Protein AF-0000000065869805 (afdb_homodimer)

pLDDT: mean 78.92, std 19.02, range [40.28, 97.94]

Solvent-accessible surface area (backbone atoms only — not comparable to full-atom values): 9363 Å² total; per-residue (Å²): 123,81,76,74,74,80,40,72,62,40,62,93,77,34,40,68,60,48,50,52,50,41,51,54,39,38,53,40,52,50,52,36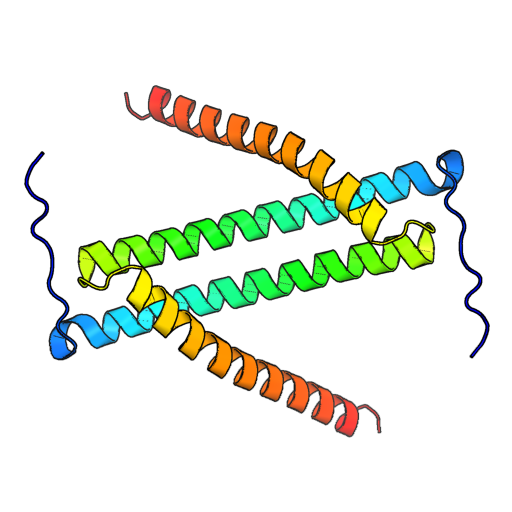,51,52,40,51,51,51,40,50,50,49,43,53,46,36,28,62,72,35,30,39,50,60,69,60,47,50,50,53,35,49,55,53,32,51,54,45,43,51,47,44,49,47,48,49,46,46,45,49,49,44,42,40,60,65,60,66,96,126,80,75,74,74,80,39,72,62,39,64,92,78,34,39,67,59,48,51,52,49,40,51,53,39,38,52,40,51,52,52,38,53,53,40,52,50,51,39,50,50,49,41,52,44,36,28,61,73,34,31,39,49,59,68,58,49,49,51,50,36,49,53,53,33,48,51,45,43,50,47,45,49,48,48,49,45,45,45,47,47,44,43,41,61,64,61,66,94

Sequence (178 aa):
MAKKEMVEFDEAIHGEDLAKFIKEASDHKLKISGYNELIKDIRIRAKDELGVDGKMFNRLLALYHKDNRDVFEAETEEVVELYDTVFSKMAKKEMVEFDEAIHGEDLAKFIKEASDHKLKISGYNELIKDIRIRAKDELGVDGKMFNRLLALYHKDNRDVFEAETEEVVELYDTVFSK

Structure (mmCIF, N/CA/C/O backbone):
data_AF-0000000065869805-model_v1
#
loop_
_entity.id
_entity.type
_entity.pdbx_description
1 polymer 'Double-stranded DNA-binding protein'
#
loop_
_atom_site.group_PDB
_atom_site.id
_atom_site.type_symbol
_atom_site.label_atom_id
_atom_site.label_alt_id
_atom_site.label_comp_id
_atom_site.label_asym_id
_atom_site.label_entity_id
_atom_site.label_seq_id
_atom_site.pdbx_PDB_ins_code
_atom_site.Cartn_x
_atom_site.Cartn_y
_atom_site.Cartn_z
_atom_site.occupancy
_atom_site.B_iso_or_equiv
_atom_site.auth_seq_id
_atom_site.auth_comp_id
_atom_site.auth_asym_id
_atom_site.auth_atom_id
_atom_site.pdbx_PDB_model_num
ATOM 1 N N . MET A 1 1 ? -2.432 35.094 -6.008 1 40.5 1 MET A N 1
ATOM 2 C CA . MET A 1 1 ? -2.814 33.969 -5.184 1 40.5 1 MET A CA 1
ATOM 3 C C . MET A 1 1 ? -2.465 34.219 -3.719 1 40.5 1 MET A C 1
ATOM 5 O O . MET A 1 1 ? -1.346 34.625 -3.402 1 40.5 1 MET A O 1
ATOM 9 N N . ALA A 1 2 ? -3.432 34.5 -2.936 1 50.22 2 ALA A N 1
ATOM 10 C CA . ALA A 1 2 ? -3.164 35.062 -1.613 1 50.22 2 ALA A CA 1
ATOM 11 C C . ALA A 1 2 ? -2.072 34.25 -0.895 1 50.22 2 ALA A C 1
ATOM 13 O O . ALA A 1 2 ? -1.959 33.031 -1.071 1 50.22 2 ALA A O 1
ATOM 14 N N . LYS A 1 3 ? -0.96 34.781 -0.569 1 51.75 3 LYS A N 1
ATOM 15 C CA . LYS A 1 3 ? 0.203 34.219 0.107 1 51.75 3 LYS A CA 1
ATOM 16 C C . LYS A 1 3 ? -0.218 33.312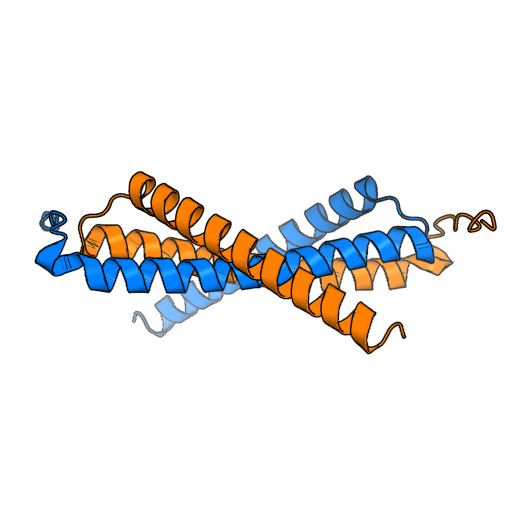 1.27 1 51.75 3 LYS A C 1
ATOM 18 O O . LYS A 1 3 ? -0.915 33.781 2.184 1 51.75 3 LYS A O 1
ATOM 23 N N . LYS A 1 4 ? -0.745 32 1.016 1 57.62 4 LYS A N 1
ATOM 24 C CA . LYS A 1 4 ? -1.16 31.188 2.15 1 57.62 4 LYS A CA 1
ATOM 25 C C . LYS A 1 4 ? -0.217 31.375 3.336 1 57.62 4 LYS A C 1
ATOM 27 O O . LYS A 1 4 ? 1.005 31.375 3.172 1 57.62 4 LYS A O 1
ATOM 32 N N . GLU A 1 5 ? -0.604 32.156 4.184 1 68.06 5 GLU A N 1
ATOM 33 C CA . GLU A 1 5 ? 0.157 32.406 5.406 1 68.06 5 GLU A CA 1
ATOM 34 C C . GLU A 1 5 ? 0.758 31.094 5.945 1 68.06 5 GLU A C 1
ATOM 36 O O . GLU A 1 5 ? 0.094 30.062 5.965 1 68.06 5 GLU A O 1
ATOM 41 N N . MET A 1 6 ? 2.055 30.906 5.906 1 77.19 6 MET A N 1
ATOM 42 C CA . MET A 1 6 ? 2.783 29.734 6.402 1 77.19 6 MET A CA 1
ATOM 43 C C . MET A 1 6 ? 2.592 29.578 7.906 1 77.19 6 MET A C 1
ATOM 45 O O . MET A 1 6 ? 2.758 30.531 8.664 1 77.19 6 MET A O 1
ATOM 49 N N . VAL A 1 7 ? 1.87 28.516 8.32 1 88.62 7 VAL A N 1
ATOM 50 C CA . VAL A 1 7 ? 1.723 28.172 9.734 1 88.62 7 VAL A CA 1
ATOM 51 C C . VAL A 1 7 ? 3.041 27.625 10.273 1 88.62 7 VAL A C 1
ATOM 53 O O . VAL A 1 7 ? 3.695 26.812 9.617 1 88.62 7 VAL A O 1
ATOM 56 N N . GLU A 1 8 ? 3.494 28.281 11.391 1 88.12 8 GLU A N 1
ATOM 57 C CA . GLU A 1 8 ? 4.699 27.781 12.031 1 88.12 8 GLU A CA 1
ATOM 58 C C . GLU A 1 8 ? 4.363 26.703 13.07 1 88.12 8 GLU A C 1
ATOM 60 O O . GLU A 1 8 ? 3.436 26.875 13.867 1 88.12 8 GLU A O 1
ATOM 65 N N . PHE A 1 9 ? 5.086 25.734 13.102 1 85.38 9 PHE A N 1
ATOM 66 C CA . PHE A 1 9 ? 4.805 24.625 14.016 1 85.38 9 PHE A CA 1
ATOM 67 C C . PHE A 1 9 ? 5.07 25.047 15.453 1 85.38 9 PHE A C 1
ATOM 69 O O . PHE A 1 9 ? 6.102 25.656 15.758 1 85.38 9 PHE A O 1
ATOM 76 N N . ASP A 1 10 ? 4.055 24.812 16.25 1 85.75 10 ASP A N 1
ATOM 77 C CA . ASP A 1 10 ? 4.125 24.984 17.703 1 85.75 10 ASP A CA 1
ATOM 78 C C . ASP A 1 10 ? 3.643 23.734 18.422 1 85.75 10 ASP A C 1
ATOM 80 O O . ASP A 1 10 ? 2.471 23.359 18.312 1 85.75 10 ASP A O 1
ATOM 84 N N . GLU A 1 11 ? 4.59 23.016 19.094 1 83.69 11 GLU A N 1
ATOM 85 C CA . GLU A 1 11 ? 4.293 21.734 19.734 1 83.69 11 GLU A CA 1
ATOM 86 C C . GLU A 1 11 ? 3.119 21.859 20.703 1 83.69 11 GLU A C 1
ATOM 88 O O . GLU A 1 11 ? 2.279 20.969 20.781 1 83.69 11 GLU A O 1
ATOM 93 N N . ALA A 1 12 ? 3.121 22.953 21.438 1 85.44 12 ALA A N 1
ATOM 94 C CA . ALA A 1 12 ? 2.057 23.156 22.422 1 85.44 12 ALA A CA 1
ATOM 95 C C . ALA A 1 12 ? 0.694 23.25 21.75 1 85.44 12 ALA A C 1
ATOM 97 O O . ALA A 1 12 ? -0.322 22.844 22.312 1 85.44 12 ALA A O 1
ATOM 98 N N . ILE A 1 13 ? 0.661 23.75 20.531 1 90.69 13 ILE A N 1
ATOM 99 C CA . ILE A 1 13 ? -0.586 24 19.812 1 90.69 13 ILE A CA 1
ATOM 100 C C . ILE A 1 13 ? -0.894 22.812 18.891 1 90.69 13 ILE A C 1
ATOM 102 O O . ILE A 1 13 ? -2.037 22.359 18.828 1 90.69 13 ILE A O 1
ATOM 106 N N . HIS A 1 14 ? 0.214 22.359 18.219 1 89.25 14 HIS A N 1
ATOM 107 C CA . HIS A 1 14 ? 0 21.469 17.078 1 89.25 14 HIS A CA 1
ATOM 108 C C . HIS A 1 14 ? 0.431 20.047 17.406 1 89.25 14 HIS A C 1
ATOM 110 O O . HIS A 1 14 ? 0.211 19.125 16.609 1 89.25 14 HIS A O 1
ATOM 116 N N . GLY A 1 15 ? 1.021 19.797 18.531 1 84.81 15 GLY A N 1
ATOM 117 C CA . GLY A 1 15 ? 1.614 18.5 18.859 1 84.81 15 GLY A CA 1
ATOM 118 C C . GLY A 1 15 ? 0.62 17.359 18.812 1 84.81 15 GLY A C 1
ATOM 119 O O . GLY A 1 15 ? 0.905 16.312 18.234 1 84.81 15 GLY A O 1
ATOM 120 N N . GLU A 1 16 ? -0.532 17.578 19.453 1 90.19 16 GLU A N 1
ATOM 121 C CA . GLU A 1 16 ? -1.556 16.547 19.5 1 90.19 16 GLU A CA 1
ATOM 122 C C . GLU A 1 16 ? -2.074 16.21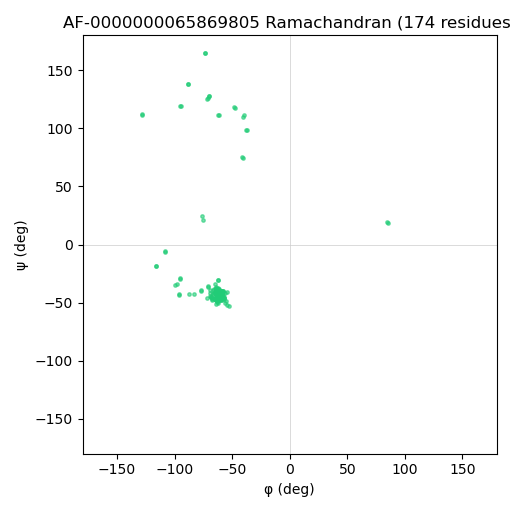9 18.109 1 90.19 16 GLU A C 1
ATOM 124 O O . GLU A 1 16 ? -2.248 15.047 17.766 1 90.19 16 GLU A O 1
ATOM 129 N N . ASP A 1 17 ? -2.305 17.188 17.344 1 93.56 17 ASP A N 1
ATOM 130 C CA . ASP A 1 17 ? -2.785 16.969 15.977 1 93.56 17 ASP A CA 1
ATOM 131 C C . ASP A 1 17 ? -1.736 16.266 15.125 1 93.56 17 ASP A C 1
ATOM 133 O O . ASP A 1 17 ? -2.07 15.391 14.328 1 93.56 17 ASP A O 1
ATOM 137 N N . LEU A 1 18 ? -0.513 16.672 15.367 1 91.81 18 LEU A N 1
ATOM 138 C CA . LEU A 1 18 ? 0.556 15.977 14.648 1 91.81 18 LEU A CA 1
ATOM 139 C C . LEU A 1 18 ? 0.588 14.5 15 1 91.81 18 LEU A C 1
ATOM 141 O O . LEU A 1 18 ? 0.723 13.648 14.125 1 91.81 18 LEU A O 1
ATOM 145 N N . ALA A 1 19 ? 0.429 14.234 16.219 1 88.06 19 ALA A N 1
ATOM 146 C CA . ALA A 1 19 ? 0.417 12.852 16.672 1 88.06 19 ALA A CA 1
ATOM 147 C C . ALA A 1 19 ? -0.701 12.062 16 1 88.06 19 ALA A C 1
ATOM 149 O O . ALA A 1 19 ? -0.499 10.922 15.586 1 88.06 19 ALA A O 1
ATOM 150 N N . LYS A 1 20 ? -1.83 12.656 15.875 1 95.56 20 LYS A N 1
ATOM 151 C CA . LYS A 1 20 ? -2.969 12.016 15.219 1 95.56 20 LYS A CA 1
ATOM 152 C C . LYS A 1 20 ? -2.674 11.742 13.75 1 95.56 20 LYS A C 1
ATOM 154 O O . LYS A 1 20 ? -2.998 10.672 13.234 1 95.56 20 LYS A O 1
ATOM 159 N N . PHE A 1 21 ? -2.047 12.68 13.109 1 95.06 21 PHE A N 1
ATOM 160 C CA . PHE A 1 21 ? -1.692 12.523 11.703 1 95.06 21 PHE A CA 1
ATOM 161 C C . PHE A 1 21 ? -0.706 11.375 11.523 1 95.06 21 PHE A C 1
ATOM 163 O O . PHE A 1 21 ? -0.864 10.555 10.617 1 95.06 21 PHE A O 1
ATOM 170 N N . ILE A 1 22 ? 0.275 11.344 12.367 1 91.19 22 ILE A N 1
ATOM 171 C CA . ILE A 1 22 ? 1.304 10.312 12.289 1 91.19 22 ILE A CA 1
ATOM 172 C C . ILE A 1 22 ? 0.677 8.938 12.508 1 91.19 22 ILE A C 1
ATOM 174 O O . ILE A 1 22 ? 0.979 7.984 11.781 1 91.19 22 ILE A O 1
ATOM 178 N N . LYS A 1 23 ? -0.186 8.898 13.453 1 91.5 23 LYS A N 1
ATOM 179 C CA . LYS A 1 23 ? -0.851 7.633 13.75 1 91.5 23 LYS A CA 1
ATOM 180 C C . LYS A 1 23 ? -1.703 7.172 12.57 1 91.5 23 LYS A C 1
ATOM 182 O O . LYS A 1 23 ? -1.673 5.996 12.195 1 91.5 23 LYS A O 1
ATOM 187 N N . GLU A 1 24 ? -2.451 8.008 12.047 1 95.69 24 GLU A N 1
ATOM 188 C CA . GLU A 1 24 ? -3.285 7.691 10.891 1 95.69 24 GLU A CA 1
ATOM 189 C C . GLU A 1 24 ? -2.439 7.227 9.711 1 95.69 24 GLU A C 1
ATOM 191 O O . GLU A 1 24 ? -2.766 6.23 9.062 1 95.69 24 GLU A O 1
ATOM 196 N N . ALA A 1 25 ? -1.398 7.918 9.445 1 95.62 25 ALA A N 1
ATOM 197 C CA . ALA A 1 25 ? -0.505 7.551 8.344 1 95.62 25 ALA A CA 1
ATOM 198 C C . ALA A 1 25 ? 0.125 6.184 8.586 1 95.62 25 ALA A C 1
ATOM 200 O O . ALA A 1 25 ? 0.247 5.379 7.66 1 95.62 25 ALA A O 1
ATOM 201 N N . SER A 1 26 ? 0.52 6 9.773 1 90.62 26 SER A N 1
ATOM 202 C CA . SER A 1 26 ? 1.107 4.711 10.125 1 90.62 26 SER A CA 1
ATOM 203 C C . SER A 1 26 ? 0.119 3.572 9.898 1 90.62 26 SER A C 1
ATOM 205 O O . SER A 1 26 ? 0.501 2.492 9.438 1 90.62 26 SER A O 1
ATOM 207 N N . ASP A 1 27 ? -1.124 3.82 10.234 1 93.38 27 ASP A N 1
ATOM 208 C CA . ASP A 1 27 ? -2.166 2.83 9.984 1 93.38 27 ASP A CA 1
ATOM 209 C C . ASP A 1 27 ? -2.264 2.508 8.492 1 93.38 27 ASP A C 1
ATOM 211 O O . ASP A 1 27 ? -2.436 1.348 8.109 1 93.38 27 ASP A O 1
ATOM 215 N N . HIS A 1 28 ? -2.191 3.5 7.676 1 95.94 28 HIS A N 1
ATOM 216 C CA . HIS A 1 28 ? -2.201 3.271 6.234 1 95.94 28 HIS A CA 1
ATOM 217 C C . HIS A 1 28 ? -0.982 2.471 5.793 1 95.94 28 HIS A C 1
ATOM 219 O O . HIS A 1 28 ? -1.091 1.583 4.945 1 95.94 28 HIS A O 1
ATOM 225 N N . LYS A 1 29 ? 0.183 2.768 6.391 1 93.69 29 LYS A N 1
ATOM 226 C CA . LYS A 1 29 ? 1.391 2.01 6.074 1 93.69 29 LYS A CA 1
ATOM 227 C C . LYS A 1 29 ? 1.224 0.536 6.434 1 93.69 29 LYS A C 1
ATOM 229 O O . LYS A 1 29 ? 1.737 -0.341 5.734 1 93.69 29 LYS A O 1
ATOM 234 N N . LEU A 1 30 ? 0.562 0.302 7.535 1 92 30 LEU A N 1
ATOM 235 C CA . LEU A 1 30 ? 0.31 -1.078 7.938 1 92 30 LEU A CA 1
ATOM 236 C C . LEU A 1 30 ? -0.555 -1.796 6.906 1 92 30 LEU A C 1
ATOM 238 O O . LEU A 1 30 ? -0.291 -2.951 6.566 1 92 30 LEU A O 1
ATOM 242 N N . LYS A 1 31 ? -1.535 -1.127 6.441 1 94.94 31 LYS A N 1
ATOM 243 C CA . LYS A 1 31 ? -2.389 -1.701 5.406 1 94.94 31 LYS A CA 1
ATOM 244 C C . LYS A 1 31 ? -1.595 -1.988 4.137 1 94.94 31 LYS A C 1
ATOM 246 O O . LYS A 1 31 ? -1.745 -3.051 3.531 1 94.94 31 LYS A O 1
ATOM 251 N N . ILE A 1 32 ? -0.795 -1.114 3.748 1 95.62 32 ILE A N 1
ATOM 252 C CA . ILE A 1 32 ? 0.062 -1.283 2.58 1 95.62 32 ILE A CA 1
ATOM 253 C C . ILE A 1 32 ? 0.931 -2.527 2.754 1 95.62 32 ILE A C 1
ATOM 255 O O . ILE A 1 32 ? 1.057 -3.338 1.833 1 95.62 32 ILE A O 1
ATOM 259 N N . SER A 1 33 ? 1.515 -2.662 3.934 1 92.75 33 SER A N 1
ATOM 260 C CA . SER A 1 33 ? 2.354 -3.822 4.215 1 92.75 33 SER A CA 1
ATOM 261 C C . SER A 1 33 ? 1.57 -5.121 4.055 1 92.75 33 SER A C 1
ATOM 263 O O . SER A 1 33 ? 2.098 -6.113 3.545 1 92.75 33 SER A O 1
ATOM 265 N N . GLY A 1 34 ? 0.347 -5.066 4.516 1 93.75 34 GLY A N 1
ATOM 266 C CA . GLY A 1 34 ? -0.514 -6.227 4.348 1 93.75 34 GLY A CA 1
ATOM 267 C C . GLY A 1 34 ? -0.722 -6.609 2.893 1 93.75 34 GLY A C 1
ATOM 268 O O . GLY A 1 34 ? -0.615 -7.781 2.533 1 93.75 34 GLY A O 1
ATOM 269 N N . TYR A 1 35 ? -0.938 -5.691 2.043 1 96.88 35 TYR A N 1
ATOM 270 C CA . TYR A 1 35 ? -1.151 -5.949 0.624 1 96.88 35 TYR A CA 1
ATOM 271 C C . TYR A 1 35 ? 0.142 -6.395 -0.05 1 96.88 35 TYR A C 1
ATOM 273 O O . TYR A 1 35 ? 0.122 -7.238 -0.949 1 96.88 35 TYR A O 1
ATOM 281 N N . ASN A 1 36 ? 1.224 -5.809 0.393 1 95.75 36 ASN A N 1
ATOM 282 C CA . ASN A 1 36 ? 2.51 -6.246 -0.139 1 95.75 36 ASN A CA 1
ATOM 283 C C . ASN A 1 36 ? 2.771 -7.719 0.17 1 95.75 36 ASN A C 1
ATOM 285 O O . ASN A 1 36 ? 3.316 -8.445 -0.663 1 95.75 36 ASN A O 1
ATOM 289 N N . GLU A 1 37 ? 2.395 -8.094 1.355 1 95.81 37 GLU A N 1
ATOM 290 C CA . GLU A 1 37 ? 2.547 -9.5 1.721 1 95.81 37 GLU A CA 1
ATOM 291 C C . GLU A 1 37 ? 1.68 -10.398 0.843 1 95.81 37 GLU A C 1
ATOM 293 O O . GLU A 1 37 ? 2.104 -11.484 0.449 1 95.81 37 GLU A O 1
ATOM 298 N N . LEU A 1 38 ? 0.51 -9.977 0.503 1 97.62 38 LEU A N 1
ATOM 299 C CA . LEU A 1 38 ? -0.379 -10.742 -0.367 1 97.62 38 LEU A CA 1
ATOM 300 C C . LEU A 1 38 ? 0.212 -10.875 -1.767 1 97.62 38 LEU A C 1
ATOM 302 O O . LEU A 1 38 ? 0.147 -11.945 -2.373 1 97.62 38 LEU A O 1
ATOM 306 N N . ILE A 1 39 ? 0.76 -9.836 -2.26 1 97.5 39 ILE A N 1
ATOM 307 C CA . ILE A 1 39 ? 1.382 -9.859 -3.578 1 97.5 39 ILE A CA 1
ATOM 308 C C . ILE A 1 39 ? 2.555 -10.836 -3.576 1 97.5 39 ILE A C 1
ATOM 310 O O . ILE A 1 39 ? 2.727 -11.617 -4.52 1 97.5 39 ILE A O 1
ATOM 314 N N . LYS A 1 40 ? 3.324 -10.789 -2.539 1 97.19 40 LYS A N 1
ATOM 315 C CA . LYS A 1 40 ? 4.438 -11.719 -2.395 1 97.19 40 LYS A CA 1
ATOM 316 C C . LYS A 1 40 ? 3.953 -13.164 -2.412 1 97.19 40 LYS A C 1
ATOM 318 O O . LYS A 1 40 ? 4.547 -14.016 -3.076 1 97.19 40 LYS A O 1
ATOM 323 N N . ASP A 1 41 ? 2.891 -13.414 -1.688 1 97.94 41 ASP A N 1
ATOM 324 C CA . ASP A 1 41 ? 2.318 -14.75 -1.644 1 97.94 41 ASP A CA 1
ATOM 325 C C . ASP A 1 41 ? 1.875 -15.211 -3.031 1 97.94 41 ASP A C 1
ATOM 327 O O . ASP A 1 41 ? 2.064 -16.375 -3.4 1 97.94 41 ASP A O 1
ATOM 331 N N . ILE A 1 42 ? 1.274 -14.312 -3.773 1 97.81 42 ILE A N 1
ATOM 332 C CA . ILE A 1 42 ? 0.818 -14.633 -5.121 1 97.81 42 ILE A CA 1
ATOM 333 C C . ILE A 1 42 ? 2.016 -14.984 -6 1 97.81 42 ILE A C 1
ATOM 335 O O . ILE A 1 42 ? 1.957 -15.93 -6.793 1 97.81 42 ILE A O 1
ATOM 339 N N . ARG A 1 43 ? 3.053 -14.266 -5.84 1 96.62 43 ARG A N 1
ATOM 340 C CA . ARG A 1 43 ? 4.273 -14.508 -6.598 1 96.62 43 ARG A CA 1
ATOM 341 C C . ARG A 1 43 ? 4.855 -15.883 -6.273 1 96.62 43 ARG A C 1
ATOM 343 O O . ARG A 1 43 ? 5.289 -16.60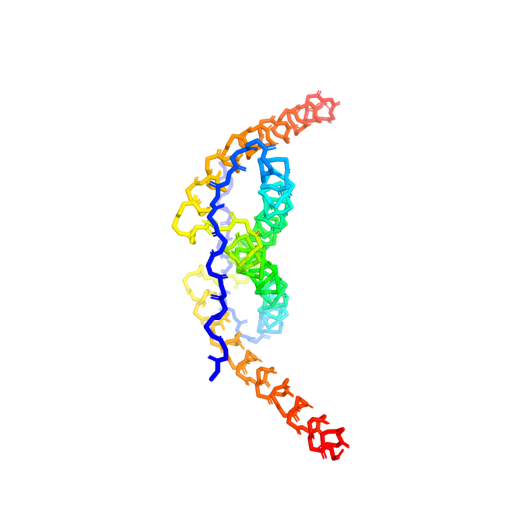9 -7.172 1 96.62 43 ARG A O 1
ATOM 350 N N . ILE A 1 44 ? 4.859 -16.219 -4.965 1 97.25 44 ILE A N 1
ATOM 351 C CA . ILE A 1 44 ? 5.371 -17.516 -4.52 1 97.25 44 ILE A CA 1
ATOM 352 C C . ILE A 1 44 ? 4.508 -18.641 -5.094 1 97.25 44 ILE A C 1
ATOM 354 O O . ILE A 1 44 ? 5.031 -19.641 -5.582 1 97.25 44 ILE A O 1
ATOM 358 N N . ARG A 1 45 ? 3.229 -18.422 -5.137 1 97.12 45 ARG A N 1
ATOM 359 C CA . ARG A 1 45 ? 2.312 -19.406 -5.699 1 97.12 45 ARG A CA 1
ATOM 360 C C . ARG A 1 45 ? 2.535 -19.578 -7.195 1 97.12 45 ARG A C 1
ATOM 362 O O . ARG A 1 45 ? 2.486 -20.688 -7.719 1 97.12 45 ARG A O 1
ATOM 369 N N . ALA A 1 46 ? 2.725 -18.469 -7.848 1 95.94 46 ALA A N 1
ATOM 370 C CA . ALA A 1 46 ? 2.979 -18.516 -9.281 1 95.94 46 ALA A CA 1
ATOM 371 C C . ALA A 1 46 ? 4.211 -19.359 -9.594 1 95.94 46 ALA A C 1
ATOM 373 O O . ALA A 1 46 ? 4.215 -20.141 -10.555 1 95.94 46 ALA A O 1
ATOM 374 N N . LYS A 1 47 ? 5.211 -19.219 -8.789 1 95.56 47 LYS A N 1
ATOM 375 C CA . LYS A 1 47 ? 6.438 -19.984 -8.961 1 95.56 47 LYS A CA 1
ATOM 376 C C . LYS A 1 47 ? 6.195 -21.469 -8.68 1 95.56 47 LYS A C 1
ATOM 378 O O . LYS A 1 47 ? 6.555 -22.328 -9.484 1 95.56 47 LYS A O 1
ATOM 383 N N . ASP A 1 48 ? 5.512 -21.75 -7.645 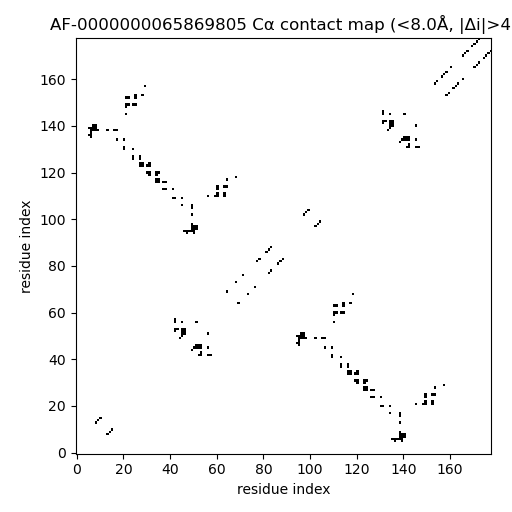1 95.94 48 ASP A N 1
ATOM 384 C CA . ASP A 1 48 ? 5.352 -23.125 -7.172 1 95.94 48 ASP A CA 1
ATOM 385 C C . ASP A 1 48 ? 4.336 -23.875 -8.023 1 95.94 48 ASP A C 1
ATOM 387 O O . ASP A 1 48 ? 4.52 -25.062 -8.312 1 95.94 48 ASP A O 1
ATOM 391 N N . GLU A 1 49 ? 3.275 -23.234 -8.414 1 95.56 49 GLU A N 1
ATOM 392 C CA . GLU A 1 49 ? 2.158 -23.922 -9.062 1 95.56 49 GLU A CA 1
ATOM 393 C C . GLU A 1 49 ? 2.275 -23.844 -10.578 1 95.56 49 GLU A C 1
ATOM 395 O O . GLU A 1 49 ? 1.816 -24.734 -11.289 1 95.56 49 GLU A O 1
ATOM 400 N N . LEU A 1 50 ? 2.902 -22.75 -11.047 1 94.69 50 LEU A N 1
ATOM 401 C CA . LEU A 1 50 ? 2.859 -22.531 -12.484 1 94.69 50 LEU A CA 1
ATOM 402 C C . LEU A 1 50 ? 4.258 -22.594 -13.086 1 94.69 50 LEU A C 1
ATOM 404 O O . LEU A 1 50 ? 4.41 -22.703 -14.305 1 94.69 50 LEU A O 1
ATOM 408 N N . GLY A 1 51 ? 5.305 -22.453 -12.266 1 93.69 51 GLY A N 1
ATOM 409 C CA . GLY A 1 51 ? 6.68 -22.484 -12.734 1 93.69 51 GLY A CA 1
ATOM 410 C C . GLY A 1 51 ? 7.18 -21.141 -13.242 1 93.69 51 GLY A C 1
ATOM 411 O O . GLY A 1 51 ? 8.133 -21.094 -14.023 1 93.69 51 GLY A O 1
ATOM 412 N N . VAL A 1 52 ? 6.504 -20.125 -12.852 1 91.69 52 VAL A N 1
ATOM 413 C CA . VAL A 1 52 ? 6.902 -18.781 -13.258 1 91.69 52 VAL A CA 1
ATOM 414 C C . VAL A 1 52 ? 7.785 -18.156 -12.18 1 91.69 52 VAL A C 1
ATOM 416 O O . VAL A 1 52 ? 7.359 -18 -11.031 1 91.69 52 VAL A O 1
ATOM 419 N N . ASP A 1 53 ? 8.953 -17.844 -12.562 1 89.44 53 ASP A N 1
ATOM 420 C CA . ASP A 1 53 ? 9.852 -17.312 -11.539 1 89.44 53 ASP A CA 1
ATOM 421 C C . ASP A 1 53 ? 9.477 -15.875 -11.164 1 89.44 53 ASP A C 1
ATOM 423 O O . ASP A 1 53 ? 8.719 -15.219 -11.883 1 89.44 53 ASP A O 1
ATOM 427 N N . GLY A 1 54 ? 10 -15.422 -10.07 1 90.88 54 GLY A N 1
ATOM 428 C CA . GLY A 1 54 ? 9.633 -14.141 -9.492 1 90.88 54 GLY A CA 1
ATOM 429 C C . GLY A 1 54 ? 9.953 -12.961 -10.398 1 90.88 54 GLY A C 1
ATOM 430 O O . GLY A 1 54 ? 9.164 -12.023 -10.508 1 90.88 54 GLY A O 1
ATOM 431 N N . LYS A 1 55 ? 11.039 -13.023 -11.047 1 83.94 55 LYS A N 1
ATOM 432 C CA . LYS A 1 55 ? 11.445 -11.938 -11.93 1 83.94 55 LYS A CA 1
ATOM 433 C C . LYS A 1 55 ? 10.469 -11.781 -13.094 1 83.94 55 LYS A C 1
ATOM 435 O O . LYS A 1 55 ? 10.039 -10.664 -13.398 1 83.94 55 LYS A O 1
ATOM 440 N N . MET A 1 56 ? 10.172 -12.891 -13.688 1 82.56 56 MET A N 1
ATOM 441 C CA . MET A 1 56 ? 9.219 -12.859 -14.789 1 82.56 56 MET A CA 1
ATOM 442 C C . MET A 1 56 ? 7.844 -12.398 -14.312 1 82.56 56 MET A C 1
ATOM 444 O O . MET A 1 56 ? 7.191 -11.594 -14.977 1 82.56 56 MET A O 1
ATOM 448 N N . PHE A 1 57 ? 7.449 -12.914 -13.172 1 93 57 PHE A N 1
ATOM 449 C CA . PHE A 1 57 ? 6.168 -12.523 -12.602 1 93 57 PHE A CA 1
ATOM 450 C C . PHE A 1 57 ? 6.109 -11.016 -12.383 1 93 57 PHE A C 1
ATOM 452 O O . PHE A 1 57 ? 5.145 -10.367 -12.781 1 93 57 PHE A O 1
ATOM 459 N N . ASN A 1 58 ? 7.137 -10.516 -11.828 1 90.12 58 ASN A N 1
ATOM 460 C CA . ASN A 1 58 ? 7.176 -9.086 -11.539 1 90.12 58 ASN A CA 1
ATOM 461 C C . ASN A 1 58 ? 7.129 -8.25 -12.82 1 90.12 58 ASN A C 1
ATOM 463 O O . ASN A 1 58 ? 6.5 -7.191 -12.852 1 90.12 58 ASN A O 1
ATOM 467 N N . ARG A 1 59 ? 7.812 -8.711 -13.812 1 83.25 59 ARG A N 1
ATOM 468 C CA . ARG A 1 59 ? 7.805 -8 -15.086 1 83.25 59 ARG A CA 1
ATOM 469 C C . ARG A 1 59 ? 6.402 -7.969 -15.688 1 83.25 59 ARG A C 1
ATOM 471 O O . ARG A 1 59 ? 5.938 -6.922 -16.141 1 83.25 59 ARG A O 1
ATOM 478 N N . LEU A 1 60 ? 5.734 -9.133 -15.695 1 84.88 60 LEU A N 1
ATOM 479 C CA . LEU A 1 60 ? 4.375 -9.227 -16.219 1 84.88 60 LEU A CA 1
ATOM 480 C C . LEU A 1 60 ? 3.422 -8.352 -15.406 1 84.88 60 LEU A C 1
ATOM 482 O O . LEU A 1 60 ? 2.578 -7.656 -15.977 1 84.88 60 LEU A O 1
ATOM 486 N N . LEU A 1 61 ? 3.572 -8.453 -14.117 1 91.31 61 LEU A N 1
ATOM 487 C CA . LEU A 1 61 ? 2.73 -7.648 -13.234 1 91.31 61 LEU A CA 1
ATOM 488 C C . LEU A 1 61 ? 2.914 -6.16 -13.516 1 91.31 61 LEU A C 1
ATOM 490 O O . LEU A 1 61 ? 1.934 -5.418 -13.609 1 91.31 61 LEU A O 1
ATOM 494 N N . ALA A 1 62 ? 4.148 -5.773 -13.648 1 84.81 62 ALA A N 1
ATOM 495 C CA . ALA A 1 62 ? 4.441 -4.371 -13.914 1 84.81 62 ALA A CA 1
ATOM 496 C C . ALA A 1 62 ? 3.793 -3.908 -15.219 1 84.81 62 ALA A C 1
ATOM 498 O O . ALA A 1 62 ? 3.189 -2.836 -15.273 1 84.81 62 ALA A O 1
ATOM 499 N N . LEU A 1 63 ? 3.949 -4.688 -16.219 1 77.69 63 LEU A N 1
ATOM 500 C CA . LEU A 1 63 ? 3.393 -4.348 -17.516 1 77.69 63 LEU A CA 1
ATOM 501 C C . LEU A 1 63 ? 1.87 -4.266 -17.453 1 77.69 63 LEU A C 1
ATOM 503 O O . LEU A 1 63 ? 1.275 -3.305 -17.953 1 77.69 63 LEU A O 1
ATOM 507 N N . TYR A 1 64 ? 1.276 -5.242 -16.875 1 84.5 64 TYR A N 1
ATOM 508 C CA . TYR A 1 64 ? -0.177 -5.277 -16.766 1 84.5 64 TYR A CA 1
ATOM 509 C C . TYR A 1 64 ? -0.685 -4.109 -15.93 1 84.5 64 TYR A C 1
ATOM 511 O O . TYR A 1 64 ? -1.667 -3.459 -16.297 1 84.5 64 TYR A O 1
ATOM 519 N N . HIS A 1 65 ? 0.01 -3.803 -14.852 1 88.25 65 HIS A N 1
ATOM 520 C CA . HIS A 1 65 ? -0.403 -2.76 -13.922 1 88.25 65 HIS A CA 1
ATOM 521 C C . HIS A 1 65 ? -0.271 -1.376 -14.547 1 88.25 65 HIS A C 1
ATOM 523 O O . HIS A 1 65 ? -1.128 -0.513 -14.344 1 88.25 65 HIS A O 1
ATOM 529 N N . LYS A 1 66 ? 0.794 -1.177 -15.18 1 80.12 66 LYS A N 1
ATOM 530 C CA . LYS A 1 66 ? 0.971 0.101 -15.867 1 80.12 66 LYS A CA 1
ATOM 531 C C . LYS A 1 66 ? -0.176 0.369 -16.828 1 80.12 66 LYS A C 1
ATOM 533 O O . LYS A 1 66 ? -0.714 1.478 -16.875 1 80.12 66 LYS A O 1
ATOM 538 N N . ASP A 1 67 ? -0.446 -0.597 -17.578 1 68.62 67 ASP A N 1
ATOM 539 C CA . ASP A 1 67 ? -1.556 -0.475 -18.516 1 68.62 67 ASP A CA 1
ATOM 540 C C . ASP A 1 67 ? -2.873 -0.235 -17.781 1 68.62 67 ASP A C 1
ATOM 542 O O . ASP A 1 67 ? -3.66 0.63 -18.188 1 68.62 67 ASP A O 1
ATOM 546 N N . ASN A 1 68 ? -2.975 -1.003 -16.828 1 67.81 68 ASN A N 1
ATOM 547 C CA . ASN A 1 68 ? -4.207 -0.884 -16.047 1 67.81 68 ASN A CA 1
ATOM 548 C C . ASN A 1 68 ? -4.254 0.425 -15.266 1 67.81 68 ASN A C 1
ATOM 550 O O . ASN A 1 68 ? -5.305 1.054 -15.156 1 67.81 68 ASN A O 1
ATOM 554 N N . ARG A 1 69 ? -3.145 0.741 -14.734 1 65.5 69 ARG A N 1
ATOM 555 C CA . ARG A 1 69 ? -3.062 2.012 -14.023 1 65.5 69 ARG A CA 1
ATOM 556 C C . ARG A 1 69 ? -3.359 3.182 -14.953 1 65.5 69 ARG A C 1
ATOM 558 O O . ARG A 1 69 ? -4.082 4.109 -14.578 1 65.5 69 ARG A O 1
ATOM 565 N N . ASP A 1 70 ? -2.695 3.072 -16.047 1 63.62 70 ASP A N 1
ATOM 566 C CA . ASP A 1 70 ? -2.963 4.129 -17.016 1 63.62 70 ASP A CA 1
ATOM 567 C C . ASP A 1 70 ? -4.438 4.156 -17.406 1 63.62 70 ASP A C 1
ATOM 569 O O . ASP A 1 70 ? -5.035 5.227 -17.516 1 63.62 70 ASP A O 1
ATOM 573 N N . VAL A 1 71 ? -4.898 2.992 -17.547 1 58.62 71 VAL A N 1
ATOM 574 C CA . VAL A 1 71 ? -6.32 2.908 -17.844 1 58.62 71 VAL A CA 1
ATOM 575 C C . VAL A 1 71 ? -7.137 3.426 -16.672 1 58.62 71 VAL A C 1
ATOM 577 O O . VAL A 1 71 ? -8.062 4.219 -16.844 1 58.62 71 VAL A O 1
ATOM 580 N N . PHE A 1 72 ? -6.805 3.002 -15.531 1 56.88 72 PHE A N 1
ATOM 581 C CA . PHE A 1 72 ? -7.512 3.43 -14.328 1 56.88 72 PHE A CA 1
ATOM 582 C C . PHE A 1 72 ? -7.336 4.926 -14.102 1 56.88 72 PHE A C 1
ATOM 584 O O . PHE A 1 72 ? -8.297 5.625 -13.758 1 56.88 72 PHE A O 1
ATOM 591 N N . GLU A 1 73 ? -6.086 5.277 -14.148 1 59.62 73 GLU A N 1
ATOM 592 C CA . GLU A 1 73 ? -5.832 6.707 -13.992 1 59.62 73 GLU A CA 1
ATOM 593 C C . GLU A 1 73 ? -6.562 7.52 -15.055 1 59.62 73 GLU A C 1
ATOM 595 O O . GLU A 1 73 ? -7.102 8.594 -14.766 1 59.62 73 GLU A O 1
ATOM 600 N N . ALA A 1 74 ? -6.543 6.992 -16.156 1 55.88 74 ALA A N 1
ATOM 601 C CA . ALA A 1 74 ? -7.293 7.652 -17.219 1 55.88 74 ALA A CA 1
ATOM 602 C C . ALA A 1 74 ? -8.789 7.656 -16.922 1 55.88 74 ALA A C 1
ATOM 604 O O . ALA A 1 74 ? -9.469 8.664 -17.141 1 55.88 74 ALA A O 1
ATOM 605 N N . GLU A 1 75 ? -9.188 6.527 -16.438 1 55 75 GLU A N 1
ATOM 606 C CA . GLU A 1 75 ? -10.602 6.445 -16.094 1 55 75 GLU A CA 1
ATOM 607 C C . GLU A 1 75 ? -10.93 7.348 -14.906 1 55 75 GLU A C 1
ATOM 609 O O . GLU A 1 75 ? -11.977 7.996 -14.883 1 55 75 GLU A O 1
ATOM 614 N N . THR A 1 76 ? -10.109 7.25 -13.938 1 51.94 76 THR A N 1
ATOM 615 C CA . THR A 1 76 ? -10.312 8.125 -12.789 1 51.94 76 THR A CA 1
ATOM 616 C C . THR A 1 76 ? -10.227 9.594 -13.203 1 51.94 76 THR A C 1
ATOM 618 O O . THR A 1 76 ? -10.992 10.422 -12.719 1 51.94 76 THR A O 1
ATOM 621 N N . GLU A 1 77 ? -9.258 9.883 -13.977 1 53.81 77 GLU A N 1
ATOM 622 C CA . GLU A 1 77 ? -9.156 11.242 -14.492 1 53.81 77 GLU A CA 1
ATOM 623 C C . GLU A 1 77 ? -10.398 11.633 -15.289 1 53.81 77 GLU A C 1
ATOM 625 O O . GLU A 1 77 ? -10.898 12.75 -15.172 1 53.81 77 GLU A O 1
ATOM 630 N N . GLU A 1 78 ? -10.805 10.773 -16.078 1 50.5 78 GLU A N 1
ATOM 631 C CA . GLU A 1 78 ? -12.023 11.023 -16.828 1 50.5 78 GLU A CA 1
ATOM 632 C C . GLU A 1 78 ? -13.219 11.227 -15.906 1 50.5 78 GLU A C 1
ATOM 634 O O . GLU A 1 78 ? -14.055 12.102 -16.141 1 50.5 78 GLU A O 1
ATOM 639 N N . VAL A 1 79 ? -13.219 10.453 -14.938 1 49.5 79 VAL A N 1
ATOM 640 C CA . VAL A 1 79 ? -14.312 10.586 -13.977 1 49.5 79 VAL A CA 1
ATOM 641 C C . VAL A 1 79 ? -14.18 11.914 -13.234 1 49.5 79 VAL A C 1
ATOM 643 O O . VAL A 1 79 ? -15.172 12.633 -13.047 1 49.5 79 VAL A O 1
ATOM 646 N N . VAL A 1 80 ? -13.016 12.07 -12.836 1 49.72 80 VAL A N 1
ATOM 647 C CA . VAL A 1 80 ? -12.789 13.344 -12.156 1 49.72 80 VAL A CA 1
ATOM 648 C C . VAL A 1 80 ? -13.102 14.5 -13.109 1 49.72 80 VAL A C 1
ATOM 650 O O . VAL A 1 80 ? -13.758 15.469 -12.727 1 49.72 80 VAL A O 1
ATOM 653 N N . GLU A 1 81 ? -12.594 14.367 -14.305 1 50.94 81 GLU A N 1
ATOM 654 C CA . GLU A 1 81 ? -12.883 15.398 -15.297 1 50.94 81 GLU A CA 1
ATOM 655 C C . GLU A 1 81 ? -14.383 15.492 -15.562 1 50.94 81 GLU A C 1
ATOM 657 O O . GLU A 1 81 ? -14.93 16.594 -15.672 1 50.94 81 GLU A O 1
ATOM 662 N N . LEU A 1 82 ? -14.969 14.398 -15.695 1 47.53 82 LEU A N 1
ATOM 663 C CA . LEU A 1 82 ? -16.406 14.375 -15.906 1 47.53 82 LEU A CA 1
ATOM 664 C C . LEU A 1 82 ? -17.141 14.984 -14.711 1 47.53 82 LEU A C 1
ATOM 666 O O . LEU A 1 82 ? -18.094 15.75 -14.891 1 47.53 82 LEU A O 1
ATOM 670 N N . TYR A 1 83 ? -16.734 14.523 -13.625 1 45.12 83 TYR A N 1
ATOM 671 C CA . TYR A 1 83 ? -1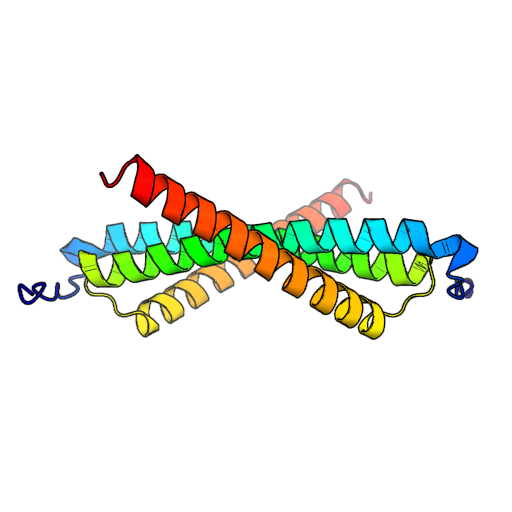7.281 15.094 -12.398 1 45.12 83 TYR A CA 1
ATOM 672 C C . TYR A 1 83 ? -17.109 16.609 -12.375 1 45.12 83 TYR A C 1
ATOM 674 O O . TYR A 1 83 ? -18.062 17.344 -12.102 1 45.12 83 TYR A O 1
ATOM 682 N N . ASP A 1 84 ? -15.914 16.891 -12.602 1 49.03 84 ASP A N 1
ATOM 683 C CA . ASP A 1 84 ? -15.648 18.328 -12.625 1 49.03 84 ASP A CA 1
ATOM 684 C C . ASP A 1 84 ? -16.484 19.016 -13.703 1 49.03 84 ASP A C 1
ATOM 686 O O . ASP A 1 84 ? -16.953 20.141 -13.5 1 49.03 84 ASP A O 1
ATOM 690 N N . THR A 1 85 ? -16.531 18.375 -14.797 1 48.44 85 THR A N 1
ATOM 691 C CA . THR A 1 85 ? -17.312 18.922 -15.906 1 48.44 85 THR A CA 1
ATOM 692 C C . THR A 1 85 ? -18.797 18.953 -15.547 1 48.44 85 THR A C 1
ATOM 694 O O . THR A 1 85 ? -19.5 19.906 -15.914 1 48.44 85 THR A O 1
ATOM 697 N N . VAL A 1 86 ? -19.109 17.969 -14.805 1 46.09 86 VAL A N 1
ATOM 698 C CA . VAL A 1 86 ? -20.531 17.828 -14.492 1 46.09 86 VAL A CA 1
ATOM 699 C C . VAL A 1 86 ? -20.875 18.656 -13.25 1 46.09 86 VAL A C 1
ATOM 701 O O . VAL A 1 86 ? -21.938 19.266 -13.18 1 46.09 86 VAL A O 1
ATOM 704 N N . PHE A 1 87 ? -19.938 18.484 -12.391 1 46.06 87 PHE A N 1
ATOM 705 C CA . PHE A 1 87 ? -20.297 19.109 -11.117 1 46.06 87 PHE A CA 1
ATOM 706 C C . PHE A 1 87 ? -19.625 20.469 -10.961 1 46.06 87 PHE A C 1
ATOM 708 O O . PHE A 1 87 ? -20 21.266 -10.102 1 46.06 87 PHE A O 1
ATOM 715 N N . SER A 1 88 ? -18.375 20.562 -11.492 1 47.44 88 SER A N 1
ATOM 716 C CA . SER A 1 88 ? -17.766 21.891 -11.414 1 47.44 88 SER A CA 1
ATOM 717 C C . SER A 1 88 ? -18.375 22.844 -12.453 1 47.44 88 SER A C 1
ATOM 719 O O . SER A 1 88 ? -17.938 23.984 -12.602 1 47.44 88 SER A O 1
ATOM 721 N N . LYS A 1 89 ? -19.562 22.391 -12.836 1 43.53 89 LYS A N 1
ATOM 722 C CA . LYS A 1 89 ? -20.234 23.5 -13.492 1 43.53 89 LYS A CA 1
ATOM 723 C C . LYS A 1 89 ? -20.734 24.516 -12.469 1 43.53 89 LYS A C 1
ATOM 725 O O . LYS A 1 89 ? -21.141 24.156 -11.367 1 43.53 89 LYS A O 1
ATOM 730 N N . MET B 1 1 ? 14.312 -33.5 2.396 1 40.28 1 MET B N 1
ATOM 731 C CA . MET B 1 1 ? 13.18 -32.688 2.004 1 40.28 1 MET B CA 1
ATOM 732 C C . MET B 1 1 ? 12.789 -32.938 0.553 1 40.28 1 MET B C 1
ATOM 734 O O . MET B 1 1 ? 13.641 -32.906 -0.336 1 40.28 1 MET B O 1
ATOM 738 N N . ALA B 1 2 ? 11.742 -33.625 0.344 1 50.78 2 ALA B N 1
ATOM 739 C CA . ALA B 1 2 ? 11.469 -34.188 -0.977 1 50.78 2 ALA B CA 1
ATOM 740 C C . ALA B 1 2 ? 11.633 -33.125 -2.066 1 50.78 2 ALA B C 1
ATOM 742 O O . ALA B 1 2 ? 11.383 -31.938 -1.834 1 50.78 2 ALA B O 1
ATOM 743 N N . LYS B 1 3 ? 12.492 -33.219 -2.994 1 52.06 3 LYS B N 1
ATOM 744 C CA . LYS B 1 3 ? 12.82 -32.344 -4.105 1 52.06 3 LYS B CA 1
ATOM 745 C C . LYS B 1 3 ? 11.555 -31.766 -4.738 1 52.06 3 LYS B C 1
ATOM 747 O O . LYS B 1 3 ? 10.68 -32.5 -5.18 1 52.06 3 LYS B O 1
ATOM 752 N N . LYS B 1 4 ? 10.828 -30.734 -4.074 1 57.41 4 LYS B N 1
ATOM 753 C CA . LYS B 1 4 ? 9.617 -30.219 -4.703 1 57.41 4 LYS B CA 1
ATOM 754 C C . LYS B 1 4 ? 9.766 -30.156 -6.223 1 57.41 4 LYS B C 1
ATOM 756 O O . LYS B 1 4 ? 10.781 -29.688 -6.734 1 57.41 4 LYS B O 1
ATOM 761 N N . GLU B 1 5 ? 9.273 -31.094 -6.797 1 67.62 5 GLU B N 1
ATOM 762 C CA . GLU B 1 5 ? 9.289 -31.156 -8.258 1 67.62 5 GLU B CA 1
ATOM 763 C C . GLU B 1 5 ? 9.008 -29.797 -8.883 1 67.62 5 GLU B C 1
ATOM 765 O O . GLU B 1 5 ? 8.125 -29.062 -8.43 1 67.62 5 GLU B O 1
ATOM 770 N N . MET B 1 6 ? 9.961 -29.156 -9.5 1 77.56 6 MET B N 1
ATOM 771 C CA . MET B 1 6 ? 9.852 -27.859 -10.172 1 77.56 6 MET B CA 1
ATOM 772 C C . MET B 1 6 ? 8.852 -27.938 -11.32 1 77.56 6 MET B C 1
ATOM 774 O O . MET B 1 6 ? 8.93 -28.844 -12.164 1 77.56 6 MET B O 1
ATOM 778 N N . VAL B 1 7 ? 7.688 -27.25 -11.18 1 88.5 7 VAL B N 1
ATOM 779 C CA . VAL B 1 7 ? 6.711 -27.141 -12.258 1 88.5 7 VAL B CA 1
ATOM 780 C C . VAL B 1 7 ? 7.246 -26.203 -13.344 1 88.5 7 VAL B C 1
ATOM 782 O O . VAL B 1 7 ? 7.789 -25.141 -13.039 1 88.5 7 VAL B O 1
ATOM 785 N N . GLU B 1 8 ? 7.254 -26.781 -14.586 1 88.12 8 GLU B N 1
ATOM 786 C CA . GLU B 1 8 ? 7.66 -25.938 -15.703 1 88.12 8 GLU B CA 1
ATOM 787 C C . GLU B 1 8 ? 6.469 -25.188 -16.297 1 88.12 8 GLU B C 1
ATOM 789 O O . GLU B 1 8 ? 5.402 -25.766 -16.5 1 88.12 8 GLU B O 1
ATOM 794 N N . PHE B 1 9 ? 6.637 -24.016 -16.594 1 86.75 9 PHE B N 1
ATOM 795 C CA . PHE B 1 9 ? 5.535 -23.203 -17.109 1 86.75 9 PHE B CA 1
ATOM 796 C C . PHE B 1 9 ? 5.145 -23.656 -18.516 1 86.75 9 PHE B C 1
ATOM 798 O O . PHE B 1 9 ? 6.008 -23.859 -19.375 1 86.75 9 PHE B O 1
ATOM 805 N N . ASP B 1 10 ? 3.891 -23.891 -18.641 1 86.69 10 ASP B N 1
ATOM 806 C CA . ASP B 1 10 ? 3.256 -24.188 -19.922 1 86.69 10 ASP B CA 1
ATOM 807 C C . ASP B 1 10 ? 2.047 -23.281 -20.156 1 86.69 10 ASP B C 1
ATOM 809 O O . ASP B 1 10 ? 1.058 -23.359 -19.422 1 86.69 10 ASP B O 1
ATOM 813 N N . GLU B 1 11 ? 2.18 -22.375 -21.156 1 84.5 11 GLU B N 1
ATOM 814 C CA . GLU B 1 11 ? 1.153 -21.359 -21.391 1 84.5 11 GLU B CA 1
ATOM 815 C C . GLU B 1 11 ? -0.213 -22.016 -21.609 1 84.5 11 GLU B C 1
ATOM 817 O O . GLU B 1 11 ? -1.23 -21.484 -21.156 1 84.5 11 GLU B O 1
ATOM 822 N N . ALA B 1 12 ? -0.198 -23.078 -22.344 1 86.06 12 ALA B N 1
ATOM 823 C CA . ALA B 1 12 ? -1.461 -23.75 -22.641 1 86.06 12 ALA B CA 1
ATOM 824 C C . ALA B 1 12 ? -2.123 -24.266 -21.375 1 86.06 12 ALA B C 1
ATOM 826 O O . ALA B 1 12 ? -3.352 -24.312 -21.281 1 86.06 12 ALA B O 1
ATOM 827 N N . ILE B 1 13 ? -1.335 -24.625 -20.375 1 91.12 13 ILE B N 1
ATOM 828 C CA . ILE B 1 13 ? -1.835 -25.234 -19.156 1 91.12 13 ILE B CA 1
ATOM 829 C C . ILE B 1 13 ? -2.021 -24.156 -18.078 1 91.12 13 ILE B C 1
ATOM 831 O O . ILE B 1 13 ? -3.033 -24.141 -17.375 1 91.12 13 ILE B O 1
ATOM 835 N N . HIS B 1 14 ? -0.986 -23.266 -18.031 1 89.38 14 HIS B N 1
ATOM 836 C CA . HIS B 1 14 ? -0.88 -22.406 -16.875 1 89.38 14 HIS B CA 1
ATOM 837 C C . HIS B 1 14 ? -1.238 -20.953 -17.219 1 89.38 14 HIS B C 1
ATOM 839 O O . HIS B 1 14 ? -1.32 -20.109 -16.328 1 89.38 14 HIS B O 1
ATOM 845 N N . GLY B 1 15 ? -1.478 -20.641 -18.453 1 85.88 15 GLY B N 1
ATOM 846 C CA . GLY B 1 15 ? -1.661 -19.266 -18.906 1 85.88 15 GLY B CA 1
ATOM 847 C C . GLY B 1 15 ? -2.822 -18.562 -18.234 1 85.88 15 GLY B C 1
ATOM 848 O O . GLY B 1 15 ? -2.688 -17.422 -17.766 1 85.88 15 GLY B O 1
ATOM 849 N N . GLU B 1 16 ? -3.969 -19.25 -18.203 1 90.94 16 GLU B N 1
ATOM 850 C CA . GLU B 1 16 ? -5.164 -18.672 -17.609 1 90.94 16 GLU B CA 1
ATOM 851 C C . GLU B 1 16 ? -4.965 -18.422 -16.109 1 90.94 16 GLU B C 1
ATOM 853 O O . GLU B 1 16 ? -5.352 -17.359 -15.602 1 90.94 16 GLU B O 1
ATOM 858 N N . ASP B 1 17 ? -4.387 -19.297 -15.453 1 93.62 17 ASP B N 1
ATOM 859 C CA . ASP B 1 17 ? -4.129 -19.141 -14.023 1 93.62 17 ASP B CA 1
ATOM 860 C C . ASP B 1 17 ? -3.139 -18.016 -13.766 1 93.62 17 ASP B C 1
ATOM 862 O O . ASP B 1 17 ? -3.301 -17.25 -12.812 1 93.62 17 ASP B O 1
ATOM 866 N N . LEU B 1 18 ? -2.172 -17.953 -14.633 1 92.81 18 LEU B N 1
ATOM 867 C CA . LEU B 1 18 ? -1.223 -16.844 -14.5 1 92.81 18 LEU B CA 1
ATOM 868 C C . LEU B 1 18 ? -1.924 -15.5 -14.664 1 92.81 18 LEU B C 1
ATOM 870 O O . LEU B 1 18 ? -1.672 -14.57 -13.898 1 92.81 18 LEU B O 1
ATOM 874 N N . ALA B 1 19 ? -2.783 -15.453 -15.586 1 90.12 19 ALA B N 1
ATOM 875 C CA . ALA B 1 19 ? -3.535 -14.227 -15.82 1 90.12 19 ALA B CA 1
ATOM 876 C C . ALA B 1 19 ? -4.336 -13.836 -14.578 1 90.12 19 ALA B C 1
ATOM 878 O O . ALA B 1 19 ? -4.379 -12.656 -14.211 1 90.12 19 ALA B O 1
ATOM 879 N N . LYS B 1 20 ? -4.93 -14.781 -13.945 1 95.75 20 LYS B N 1
ATOM 880 C CA . LYS B 1 20 ? -5.699 -14.531 -12.734 1 95.75 20 LYS B CA 1
ATOM 881 C C . LYS B 1 20 ? -4.805 -14.016 -11.609 1 95.75 20 LYS B C 1
ATOM 883 O O . LYS B 1 20 ? -5.18 -13.094 -10.891 1 95.75 20 LYS B O 1
ATOM 888 N N . PHE B 1 21 ? -3.646 -14.594 -11.492 1 95.19 21 PHE B N 1
ATOM 889 C CA . PHE B 1 21 ? -2.699 -14.164 -10.469 1 95.19 21 PHE B CA 1
ATOM 890 C C . PHE B 1 21 ? -2.262 -12.727 -10.703 1 95.19 21 PHE B C 1
ATOM 892 O O . PHE B 1 21 ? -2.217 -11.922 -9.766 1 95.19 21 PHE B O 1
ATOM 899 N N . ILE B 1 22 ? -1.967 -12.422 -11.938 1 92 22 ILE B N 1
ATOM 900 C CA . ILE B 1 22 ? -1.5 -11.086 -12.289 1 92 22 ILE B CA 1
ATOM 901 C C . ILE B 1 22 ? -2.602 -10.062 -12.016 1 92 22 ILE B C 1
ATOM 903 O O . ILE B 1 22 ? -2.338 -9 -11.453 1 92 22 ILE B O 1
ATOM 907 N N . LYS B 1 23 ? -3.777 -10.445 -12.352 1 92.06 23 LYS B N 1
ATOM 908 C CA . LYS B 1 23 ? -4.906 -9.539 -12.125 1 92.06 23 LYS B CA 1
ATOM 909 C C . LYS B 1 23 ? -5.117 -9.297 -10.633 1 92.06 23 LYS B C 1
ATOM 911 O O . LYS B 1 23 ? -5.328 -8.156 -10.211 1 92.06 23 LYS B O 1
ATOM 916 N N . GLU B 1 24 ? -5.105 -10.289 -9.891 1 95.81 24 GLU B N 1
ATOM 917 C CA . GLU B 1 24 ? -5.262 -10.172 -8.445 1 95.81 24 GLU B CA 1
ATOM 918 C C . GLU B 1 24 ? -4.164 -9.305 -7.832 1 95.81 24 GLU B C 1
ATOM 920 O O . GLU B 1 24 ? -4.441 -8.43 -7.012 1 95.81 24 GLU B O 1
ATOM 925 N N . ALA B 1 25 ? -2.967 -9.531 -8.227 1 95.94 25 ALA B N 1
ATOM 926 C CA . ALA B 1 25 ? -1.837 -8.75 -7.723 1 95.94 25 ALA B CA 1
ATOM 927 C C . ALA B 1 25 ? -1.974 -7.281 -8.109 1 95.94 25 ALA B C 1
ATOM 929 O O . ALA B 1 25 ? -1.69 -6.395 -7.301 1 95.94 25 ALA B O 1
ATOM 930 N N . SER B 1 26 ? -2.375 -7.086 -9.297 1 91.19 26 SER B N 1
ATOM 931 C CA . SER B 1 26 ? -2.576 -5.719 -9.766 1 91.19 26 SER B CA 1
ATOM 932 C C . SER B 1 26 ? -3.637 -5.004 -8.938 1 91.19 26 SER B C 1
ATOM 934 O O . SER B 1 26 ? -3.498 -3.816 -8.625 1 91.19 26 SER B O 1
ATOM 936 N N . ASP B 1 27 ? -4.68 -5.711 -8.594 1 93.56 27 ASP B N 1
ATOM 937 C CA . ASP B 1 27 ? -5.715 -5.148 -7.727 1 93.56 27 ASP B CA 1
ATOM 938 C C . ASP B 1 27 ? -5.133 -4.727 -6.379 1 93.56 27 ASP B C 1
ATOM 940 O O . ASP B 1 27 ? -5.488 -3.674 -5.848 1 93.56 27 ASP B O 1
ATOM 944 N N . HIS B 1 28 ? -4.281 -5.531 -5.84 1 96.06 28 HIS B N 1
ATOM 945 C CA . HIS B 1 28 ? -3.625 -5.172 -4.59 1 96.06 28 HIS B CA 1
ATOM 946 C C . HIS B 1 28 ? -2.744 -3.939 -4.762 1 96.06 28 HIS B C 1
ATOM 948 O O . HIS B 1 28 ? -2.709 -3.068 -3.891 1 96.06 28 HIS B O 1
ATOM 954 N N . LYS B 1 29 ? -2.064 -3.844 -5.906 1 94.19 29 LYS B N 1
ATOM 955 C CA . LYS B 1 29 ? -1.242 -2.67 -6.188 1 94.19 29 LYS B CA 1
ATOM 956 C C . LYS B 1 29 ? -2.094 -1.405 -6.254 1 94.19 29 LYS B C 1
ATOM 958 O O . LYS B 1 29 ? -1.652 -0.331 -5.84 1 94.19 29 LYS B O 1
ATOM 963 N N . LEU B 1 30 ? -3.266 -1.535 -6.805 1 92.38 30 LEU B N 1
ATOM 964 C CA . LEU B 1 30 ? -4.168 -0.391 -6.871 1 92.38 30 LEU B CA 1
ATOM 965 C C . LEU B 1 30 ? -4.566 0.066 -5.469 1 92.38 30 LEU B C 1
ATOM 967 O O . LEU B 1 30 ? -4.609 1.267 -5.191 1 92.38 30 LEU B O 1
ATOM 971 N N . LYS B 1 31 ? -4.824 -0.872 -4.641 1 94.88 31 LYS B N 1
ATOM 972 C CA . LYS B 1 31 ? -5.156 -0.544 -3.256 1 94.88 31 LYS B CA 1
ATOM 973 C C . LYS B 1 31 ? -3.986 0.145 -2.559 1 94.88 31 LYS B C 1
ATOM 975 O O . LYS B 1 31 ? -4.176 1.138 -1.852 1 94.88 31 LYS B O 1
ATOM 980 N N . ILE B 1 32 ? -2.848 -0.332 -2.748 1 95.44 32 ILE B N 1
ATOM 981 C CA . ILE B 1 32 ? -1.639 0.26 -2.186 1 95.44 32 ILE B CA 1
ATOM 982 C C . ILE B 1 32 ? -1.511 1.71 -2.646 1 95.44 32 ILE B C 1
ATOM 984 O O . ILE B 1 32 ? -1.229 2.602 -1.843 1 95.44 32 ILE B O 1
ATOM 988 N N . SER B 1 33 ? -1.736 1.937 -3.932 1 92.56 33 SER B N 1
ATOM 989 C CA . SER B 1 33 ? -1.659 3.287 -4.477 1 92.56 33 SER B CA 1
ATOM 990 C C . SER B 1 33 ? -2.654 4.219 -3.793 1 92.56 33 SER B C 1
ATOM 992 O O . SER B 1 33 ? -2.344 5.383 -3.531 1 92.56 33 SER B O 1
ATOM 994 N N . GLY B 1 34 ? -3.826 3.664 -3.545 1 93.38 34 GLY B N 1
ATOM 995 C CA . GLY B 1 34 ? -4.824 4.438 -2.828 1 93.38 34 GLY B CA 1
ATOM 996 C C . GLY B 1 34 ? -4.371 4.867 -1.446 1 93.38 34 GLY B C 1
ATOM 997 O O . GLY B 1 34 ? -4.531 6.027 -1.066 1 93.38 34 GLY B O 1
ATOM 998 N N . TYR B 1 35 ? -3.752 4.023 -0.715 1 96.44 35 TYR B N 1
ATOM 999 C CA . TYR B 1 35 ? -3.271 4.332 0.628 1 96.44 35 TYR B CA 1
ATOM 1000 C C . TYR B 1 35 ? -2.086 5.285 0.58 1 96.44 35 TYR B C 1
ATOM 1002 O O . TYR B 1 35 ? -1.942 6.152 1.446 1 96.44 35 TYR B O 1
ATOM 1010 N N . ASN B 1 36 ? -1.269 5.102 -0.424 1 95.38 36 ASN B N 1
ATOM 1011 C CA . ASN B 1 36 ? -0.158 6.031 -0.593 1 95.38 36 ASN B CA 1
ATOM 1012 C C . ASN B 1 36 ? -0.652 7.457 -0.831 1 95.38 36 ASN B C 1
ATOM 1014 O O . ASN B 1 36 ? -0.063 8.414 -0.329 1 95.38 36 ASN B O 1
ATOM 1018 N N . GLU B 1 37 ? -1.702 7.566 -1.595 1 95.31 37 GLU B N 1
ATOM 1019 C CA . GLU B 1 37 ? -2.285 8.883 -1.832 1 95.31 37 GLU B CA 1
ATOM 1020 C C . GLU B 1 37 ? -2.828 9.492 -0.541 1 95.31 37 GLU B C 1
ATOM 1022 O O . GLU B 1 37 ? -2.693 10.695 -0.307 1 95.31 37 GLU B O 1
ATOM 1027 N N . LEU B 1 38 ? -3.406 8.688 0.309 1 97.25 38 LEU B N 1
ATOM 1028 C CA . LEU B 1 38 ? -3.918 9.156 1.592 1 97.25 38 LEU B CA 1
ATOM 1029 C C . LEU B 1 38 ? -2.783 9.641 2.488 1 97.25 38 LEU B C 1
ATOM 1031 O O . LEU B 1 38 ? -2.908 10.664 3.156 1 97.25 38 LEU B O 1
ATOM 1035 N N . ILE B 1 39 ? -1.723 8.93 2.482 1 97.12 39 ILE B N 1
ATOM 1036 C CA . ILE B 1 39 ? -0.565 9.32 3.281 1 97.12 39 ILE B CA 1
ATOM 1037 C C . ILE B 1 39 ? -0.013 10.648 2.775 1 97.12 39 ILE B C 1
ATOM 1039 O O . ILE B 1 39 ? 0.331 11.531 3.572 1 97.12 39 ILE B O 1
ATOM 1043 N N . LYS B 1 40 ? 0.042 10.781 1.511 1 96.88 40 LYS B N 1
ATOM 1044 C CA . LYS B 1 40 ? 0.49 12.039 0.908 1 96.88 40 LYS B CA 1
ATOM 1045 C C . LYS B 1 40 ? -0.401 13.203 1.333 1 96.88 40 LYS B C 1
ATOM 1047 O O . LYS B 1 40 ? 0.095 14.273 1.676 1 96.88 40 LYS B O 1
ATOM 1052 N N . ASP B 1 41 ? -1.688 12.969 1.301 1 97.69 41 ASP B N 1
ATOM 1053 C CA . ASP B 1 41 ? -2.643 14 1.702 1 97.69 41 ASP B CA 1
ATOM 1054 C C . ASP B 1 41 ? -2.432 14.406 3.158 1 97.69 41 ASP B C 1
ATOM 1056 O O . ASP B 1 41 ? -2.52 15.586 3.498 1 97.69 41 ASP B O 1
ATOM 1060 N N . ILE B 1 42 ? -2.178 13.422 3.99 1 97.44 42 ILE B N 1
ATOM 1061 C CA . ILE B 1 42 ? -1.944 13.695 5.402 1 97.44 42 ILE B CA 1
ATOM 1062 C C . ILE B 1 42 ? -0.69 14.547 5.566 1 97.44 42 ILE B C 1
ATOM 1064 O O . ILE B 1 42 ? -0.67 15.484 6.367 1 97.44 42 ILE B O 1
ATOM 1068 N N . ARG B 1 43 ? 0.291 14.25 4.809 1 96.25 43 ARG B N 1
ATOM 1069 C CA . ARG B 1 43 ? 1.539 15.008 4.84 1 96.25 43 ARG B CA 1
ATOM 1070 C C . ARG B 1 43 ? 1.314 16.453 4.414 1 96.25 43 ARG B C 1
ATOM 1072 O O . ARG B 1 43 ? 1.855 17.375 5.027 1 96.25 43 ARG B O 1
ATOM 1079 N N . ILE B 1 44 ? 0.517 16.641 3.359 1 97.12 44 ILE B N 1
ATOM 1080 C CA . ILE B 1 44 ? 0.208 17.969 2.855 1 97.12 44 ILE B CA 1
ATOM 1081 C C . ILE B 1 44 ? -0.57 18.75 3.91 1 97.12 44 ILE B C 1
ATOM 1083 O O . ILE B 1 44 ? -0.279 19.922 4.16 1 97.12 44 ILE B O 1
ATOM 1087 N N . ARG B 1 45 ? -1.456 18.094 4.586 1 97.12 45 ARG B N 1
ATOM 1088 C CA . ARG B 1 45 ? -2.232 18.734 5.645 1 97.12 45 ARG B CA 1
ATOM 1089 C C . ARG B 1 45 ? -1.339 19.125 6.816 1 97.12 45 ARG B C 1
ATOM 1091 O O . ARG B 1 45 ? -1.511 20.188 7.406 1 97.12 45 ARG B O 1
ATOM 1098 N N . ALA B 1 46 ? -0.452 18.234 7.133 1 95.38 46 ALA B N 1
ATOM 1099 C CA . ALA B 1 46 ? 0.476 18.531 8.219 1 95.38 46 ALA B CA 1
ATOM 1100 C C . ALA B 1 46 ? 1.276 19.797 7.938 1 95.38 46 ALA B C 1
ATOM 1102 O O . ALA B 1 46 ? 1.502 20.609 8.836 1 95.38 46 ALA B O 1
ATOM 1103 N N . LYS B 1 47 ? 1.683 19.953 6.73 1 95.38 47 LYS B N 1
ATOM 1104 C CA . LYS B 1 47 ? 2.432 21.141 6.324 1 95.38 47 LYS B CA 1
ATOM 1105 C C . LYS B 1 47 ? 1.555 22.375 6.367 1 95.38 47 LYS B C 1
ATOM 1107 O O . LYS B 1 47 ? 1.935 23.391 6.965 1 95.38 47 LYS B O 1
ATOM 1112 N N . ASP B 1 48 ? 0.39 22.281 5.875 1 96.06 48 ASP B N 1
ATOM 1113 C CA . ASP B 1 48 ? -0.485 23.422 5.703 1 96.06 48 ASP B CA 1
ATOM 1114 C C . ASP B 1 48 ? -1.106 23.844 7.031 1 96.06 48 ASP B C 1
ATOM 1116 O O . ASP B 1 48 ? -1.251 25.047 7.309 1 96.06 48 ASP B O 1
ATOM 1120 N N . GLU B 1 49 ? -1.48 22.891 7.836 1 95.5 49 GLU B N 1
ATOM 1121 C CA . GLU B 1 49 ? -2.256 23.188 9.039 1 95.5 49 GLU B CA 1
ATOM 1122 C C . GLU B 1 49 ? -1.352 23.312 10.258 1 95.5 49 GLU B C 1
ATOM 1124 O O . GLU B 1 49 ? -1.668 24.047 11.195 1 95.5 49 GLU B O 1
ATOM 1129 N N . LEU B 1 50 ? -0.235 22.594 10.219 1 94.44 50 LEU B N 1
ATOM 1130 C CA . LEU B 1 50 ? 0.561 22.516 11.438 1 94.44 50 LEU B CA 1
ATOM 1131 C C . LEU B 1 50 ? 1.93 23.156 11.227 1 94.44 50 LEU B C 1
ATOM 1133 O O . LEU B 1 50 ? 2.637 23.453 12.195 1 94.44 50 LEU B O 1
ATOM 1137 N N . GLY B 1 51 ? 2.352 23.328 9.961 1 93.25 51 GLY B N 1
ATOM 1138 C CA . GLY B 1 51 ? 3.643 23.922 9.656 1 93.25 51 GLY B CA 1
ATOM 1139 C C . GLY B 1 51 ? 4.781 22.922 9.672 1 93.25 51 GLY B C 1
ATOM 1140 O O . GLY B 1 51 ? 5.945 23.297 9.828 1 93.25 51 GLY B O 1
ATOM 1141 N N . VAL B 1 52 ? 4.438 21.672 9.57 1 90.88 52 VAL B N 1
ATOM 1142 C CA . VAL B 1 52 ? 5.445 20.625 9.562 1 90.88 52 VAL B CA 1
ATOM 1143 C C . VAL B 1 52 ? 5.789 20.25 8.117 1 90.88 52 VAL B C 1
ATOM 1145 O O . VAL B 1 52 ? 4.926 19.812 7.359 1 90.88 52 VAL B O 1
ATOM 1148 N N . ASP B 1 53 ? 7.008 20.438 7.785 1 89.06 53 ASP B N 1
ATOM 1149 C CA . ASP B 1 53 ? 7.363 20.172 6.395 1 89.06 53 ASP B CA 1
ATOM 1150 C C . ASP B 1 53 ? 7.402 18.672 6.121 1 89.06 53 ASP B C 1
ATOM 1152 O O . ASP B 1 53 ? 7.445 17.859 7.055 1 89.06 53 ASP B O 1
ATOM 1156 N N . GLY B 1 54 ? 7.402 18.328 4.871 1 90.81 54 GLY B N 1
ATOM 1157 C CA . GLY B 1 54 ? 7.289 16.938 4.434 1 90.81 54 GLY B CA 1
ATOM 1158 C C . GLY B 1 54 ? 8.438 16.078 4.898 1 90.81 54 GLY B C 1
ATOM 1159 O O . GLY B 1 54 ? 8.234 14.922 5.301 1 90.81 54 GLY B O 1
ATOM 1160 N N . LYS B 1 55 ? 9.602 16.609 4.902 1 83.06 55 LYS B N 1
ATOM 1161 C CA . LYS B 1 55 ? 10.773 15.836 5.316 1 83.06 55 LYS B CA 1
ATOM 1162 C C . LYS B 1 55 ? 10.688 15.453 6.789 1 83.06 55 LYS B C 1
ATOM 1164 O O . LYS B 1 55 ? 10.938 14.297 7.148 1 83.06 55 LYS B O 1
ATOM 1169 N N . MET B 1 56 ? 10.359 16.438 7.559 1 81.94 56 MET B N 1
ATOM 1170 C CA . MET B 1 56 ? 10.227 16.172 8.984 1 81.94 56 MET B CA 1
ATOM 1171 C C . MET B 1 56 ? 9.086 15.188 9.25 1 81.94 56 MET B C 1
ATOM 1173 O O . MET B 1 56 ? 9.227 14.273 10.07 1 81.94 56 MET B O 1
ATOM 1177 N N . PHE B 1 57 ? 7.98 15.391 8.57 1 92.06 57 PHE B N 1
ATOM 1178 C CA . PHE B 1 57 ? 6.836 14.5 8.711 1 92.06 57 PHE B CA 1
ATOM 1179 C C . PHE B 1 57 ? 7.23 13.062 8.391 1 92.06 57 PHE B C 1
ATOM 1181 O O . PHE B 1 57 ? 6.938 12.141 9.164 1 92.06 57 PHE B O 1
ATOM 1188 N N . ASN B 1 58 ? 7.922 12.922 7.328 1 89.25 58 ASN B N 1
ATOM 1189 C CA . ASN B 1 58 ? 8.32 11.586 6.906 1 89.25 58 ASN B CA 1
ATOM 1190 C C . ASN B 1 58 ? 9.258 10.938 7.918 1 89.25 58 ASN B C 1
ATOM 1192 O O . ASN B 1 58 ? 9.18 9.727 8.156 1 89.25 58 ASN B O 1
ATOM 1196 N N . ARG B 1 59 ? 10.148 11.727 8.445 1 81.62 59 ARG B N 1
ATOM 1197 C CA . ARG B 1 59 ? 11.07 11.195 9.453 1 81.62 59 ARG B CA 1
ATOM 1198 C C . ARG B 1 59 ? 10.312 10.727 10.688 1 81.62 59 ARG B C 1
ATOM 1200 O O . ARG B 1 59 ? 10.57 9.633 11.195 1 81.62 59 ARG B O 1
ATOM 1207 N N . LEU B 1 60 ? 9.367 11.531 11.164 1 82.69 60 LEU B N 1
ATOM 1208 C CA . LEU B 1 60 ? 8.562 11.172 12.328 1 82.69 60 LEU B CA 1
ATOM 1209 C C . LEU B 1 60 ? 7.727 9.93 12.047 1 82.69 60 LEU B C 1
ATOM 1211 O O . LEU B 1 60 ? 7.621 9.047 12.898 1 82.69 60 LEU B O 1
ATOM 1215 N N . LEU B 1 61 ? 7.117 9.922 10.883 1 90.56 61 LEU B N 1
ATOM 1216 C CA . LEU B 1 61 ? 6.301 8.773 10.492 1 90.56 61 LEU B CA 1
ATOM 1217 C C . LEU B 1 61 ? 7.133 7.496 10.469 1 90.56 61 LEU B C 1
ATOM 1219 O O . LEU B 1 61 ? 6.699 6.461 10.984 1 90.56 61 LEU B O 1
ATOM 1223 N N . ALA B 1 62 ? 8.297 7.625 9.906 1 83.5 62 ALA B N 1
ATOM 1224 C CA . ALA B 1 62 ? 9.18 6.465 9.828 1 83.5 62 ALA B CA 1
ATOM 1225 C C . ALA B 1 62 ? 9.531 5.945 11.219 1 83.5 62 ALA B C 1
ATOM 1227 O O . ALA B 1 62 ? 9.484 4.738 11.469 1 83.5 62 ALA B O 1
ATOM 1228 N N . LEU B 1 63 ? 9.891 6.84 12.055 1 74.5 63 LEU B N 1
ATOM 1229 C CA . LEU B 1 63 ? 10.273 6.469 13.414 1 74.5 63 LEU B CA 1
ATOM 1230 C C . LEU B 1 63 ? 9.094 5.828 14.148 1 74.5 63 LEU B C 1
ATOM 1232 O O . LEU B 1 63 ? 9.25 4.781 14.781 1 74.5 63 LEU B O 1
ATOM 1236 N N . TYR B 1 64 ? 7.969 6.457 14.07 1 81.81 64 TYR B N 1
ATOM 1237 C CA . TYR B 1 64 ? 6.773 5.949 14.734 1 81.81 64 TYR B CA 1
ATOM 1238 C C . TYR B 1 64 ? 6.371 4.59 14.172 1 81.81 64 TYR B C 1
ATOM 1240 O O . TYR B 1 64 ? 6.047 3.672 14.93 1 81.81 64 TYR B O 1
ATOM 1248 N N . HIS B 1 65 ? 6.48 4.426 12.867 1 86.62 65 HIS B N 1
ATOM 1249 C CA . HIS B 1 65 ? 6.059 3.207 12.195 1 86.62 65 HIS B CA 1
ATOM 1250 C C . HIS B 1 65 ? 7.004 2.049 12.5 1 86.62 65 HIS B C 1
ATOM 1252 O O . HIS B 1 65 ? 6.559 0.916 12.695 1 86.62 65 HIS B O 1
ATOM 1258 N N . LYS B 1 66 ? 8.242 2.338 12.414 1 77.31 66 LYS B N 1
ATOM 1259 C CA . LYS B 1 66 ? 9.211 1.305 12.766 1 77.31 66 LYS B CA 1
ATOM 1260 C C . LYS B 1 66 ? 8.977 0.781 14.18 1 77.31 66 LYS B C 1
ATOM 1262 O O . LYS B 1 66 ? 9 -0.429 14.406 1 77.31 66 LYS B O 1
ATOM 1267 N N . ASP B 1 67 ? 8.875 1.72 15.039 1 64.5 67 ASP B N 1
ATOM 1268 C CA . ASP B 1 67 ? 8.594 1.348 16.422 1 64.5 67 ASP B CA 1
ATOM 1269 C C . ASP B 1 67 ? 7.301 0.538 16.516 1 64.5 67 ASP B C 1
ATOM 1271 O O . ASP B 1 67 ? 7.262 -0.498 17.188 1 64.5 67 ASP B O 1
ATOM 1275 N N . ASN B 1 68 ? 6.41 1.09 15.852 1 60.47 68 ASN B N 1
ATOM 1276 C CA . ASN B 1 68 ? 5.125 0.402 15.875 1 60.47 68 ASN B CA 1
ATOM 1277 C C . ASN B 1 68 ? 5.184 -0.92 15.109 1 60.47 68 ASN B C 1
ATOM 1279 O O . ASN B 1 68 ? 4.578 -1.909 15.531 1 60.47 68 ASN B O 1
ATOM 1283 N N . ARG B 1 69 ? 5.875 -0.848 14.055 1 60.22 69 ARG B N 1
ATOM 1284 C CA . ARG B 1 69 ? 6.062 -2.082 13.297 1 60.22 69 ARG B CA 1
ATOM 1285 C C . ARG B 1 69 ? 6.836 -3.111 14.117 1 60.22 69 ARG B C 1
ATOM 1287 O O . ARG B 1 69 ? 6.484 -4.293 14.133 1 60.22 69 ARG B O 1
ATOM 1294 N N . ASP B 1 70 ? 7.922 -2.566 14.625 1 59.41 70 ASP B N 1
ATOM 1295 C CA . ASP B 1 70 ? 8.688 -3.467 15.484 1 59.41 70 ASP B CA 1
ATOM 1296 C C . ASP B 1 70 ? 7.836 -3.951 16.656 1 59.41 70 ASP B C 1
ATOM 1298 O O . ASP B 1 70 ? 7.879 -5.129 17.016 1 59.41 70 ASP B O 1
ATOM 1302 N N . VAL B 1 71 ? 7.148 -3.029 17.156 1 54.06 71 VAL B N 1
ATOM 1303 C CA . VAL B 1 71 ? 6.246 -3.412 18.234 1 54.06 71 VAL B CA 1
ATOM 1304 C C . VAL B 1 71 ? 5.184 -4.375 17.703 1 54.06 71 VAL B C 1
ATOM 1306 O O . VAL B 1 71 ? 4.898 -5.398 18.328 1 54.06 71 VAL B O 1
ATOM 1309 N N . PHE B 1 72 ? 4.605 -4.047 16.641 1 53.47 72 PHE B N 1
ATOM 1310 C CA . PHE B 1 72 ? 3.6 -4.906 16.031 1 53.47 72 PHE B CA 1
ATOM 1311 C C . PHE B 1 72 ? 4.211 -6.242 15.617 1 53.47 72 PHE B C 1
ATOM 1313 O O . PHE B 1 72 ? 3.609 -7.297 15.828 1 53.47 72 PHE B O 1
ATOM 1320 N N . GLU B 1 73 ? 5.273 -6.074 14.938 1 56.06 73 GLU B N 1
ATOM 1321 C CA . GLU B 1 73 ? 5.965 -7.305 14.562 1 56.06 73 GLU B CA 1
ATOM 1322 C C . GLU B 1 73 ? 6.344 -8.117 15.797 1 56.06 73 GLU B C 1
ATOM 1324 O O . GLU B 1 73 ? 6.223 -9.352 15.797 1 56.06 73 GLU B O 1
ATOM 1329 N N . ALA B 1 74 ? 6.789 -7.457 16.672 1 51.16 74 ALA B N 1
ATOM 1330 C CA . ALA B 1 74 ? 7.102 -8.133 17.938 1 51.16 74 ALA B CA 1
ATOM 1331 C C . ALA B 1 74 ? 5.844 -8.703 18.578 1 51.16 74 ALA B C 1
ATOM 1333 O O . ALA B 1 74 ? 5.855 -9.828 19.094 1 51.16 74 ALA B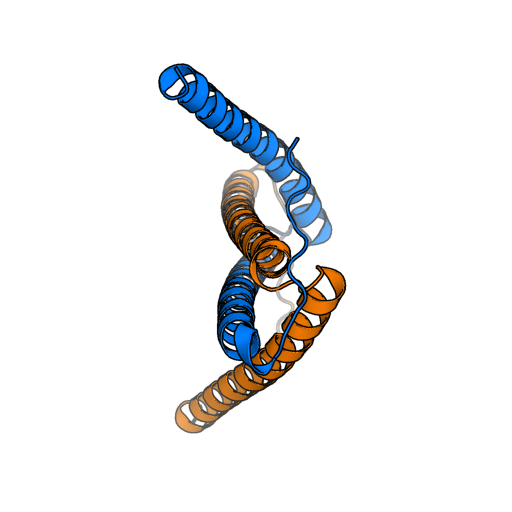 O 1
ATOM 1334 N N . GLU B 1 75 ? 4.84 -7.902 18.547 1 50.81 75 GLU B N 1
ATOM 1335 C CA . GLU B 1 75 ? 3.576 -8.391 19.094 1 50.81 75 GLU B CA 1
ATOM 1336 C C . GLU B 1 75 ? 3.016 -9.539 18.266 1 50.81 75 GLU B C 1
ATOM 1338 O O . GLU B 1 75 ? 2.486 -10.508 18.812 1 50.81 75 GLU B O 1
ATOM 1343 N N . THR B 1 76 ? 3.035 -9.344 17.047 1 48.69 76 THR B N 1
ATOM 1344 C CA . THR B 1 76 ? 2.604 -10.422 16.172 1 48.69 76 THR B CA 1
ATOM 1345 C C . THR B 1 76 ? 3.488 -11.656 16.359 1 48.69 76 THR B C 1
ATOM 1347 O O . THR B 1 76 ? 2.996 -12.781 16.359 1 48.69 76 THR B O 1
ATOM 1350 N N . GLU B 1 77 ? 4.699 -11.422 16.391 1 51.56 77 GLU B N 1
ATOM 1351 C CA . GLU B 1 77 ? 5.609 -12.531 16.672 1 51.56 77 GLU B CA 1
ATOM 1352 C C . GLU B 1 77 ? 5.309 -13.172 18.016 1 51.56 77 GLU B C 1
ATOM 1354 O O . GLU B 1 77 ? 5.328 -14.398 18.156 1 51.56 77 GLU B O 1
ATOM 1359 N N . GLU B 1 78 ? 5.145 -12.391 18.922 1 47.84 78 GLU B N 1
ATOM 1360 C CA . GLU B 1 78 ? 4.785 -12.906 20.234 1 47.84 78 GLU B CA 1
ATOM 1361 C C . GLU B 1 78 ? 3.465 -13.672 20.188 1 47.84 78 GLU B C 1
ATOM 1363 O O . GLU B 1 78 ? 3.332 -14.727 20.812 1 47.84 78 GLU B O 1
ATOM 1368 N N . VAL B 1 79 ? 2.623 -13.148 19.484 1 47.03 79 VAL B N 1
ATOM 1369 C CA . VAL B 1 79 ? 1.343 -13.828 19.328 1 47.03 79 VAL B CA 1
ATOM 1370 C C . VAL B 1 79 ? 1.545 -15.125 18.547 1 47.03 79 VAL B C 1
ATOM 1372 O O . VAL B 1 79 ? 0.992 -16.172 18.906 1 47.03 79 VAL B O 1
ATOM 1375 N N . VAL B 1 80 ? 2.221 -14.922 17.578 1 48.59 80 VAL B N 1
ATOM 1376 C CA . VAL B 1 80 ? 2.516 -16.125 16.812 1 48.59 80 VAL B CA 1
ATOM 1377 C C . VAL B 1 80 ? 3.285 -17.125 17.688 1 48.59 80 VAL B C 1
ATOM 1379 O O . VAL B 1 80 ? 2.982 -18.312 17.688 1 48.59 80 VAL B O 1
ATOM 1382 N N . GLU B 1 81 ? 4.238 -16.625 18.344 1 49.38 81 GLU B N 1
ATOM 1383 C CA . GLU B 1 81 ? 4.988 -17.484 19.25 1 49.38 81 GLU B CA 1
ATOM 1384 C C . GLU B 1 81 ? 4.09 -18.062 20.344 1 49.38 81 GLU B C 1
ATOM 1386 O O . GLU B 1 81 ? 4.176 -19.25 20.672 1 49.38 81 GLU B O 1
ATOM 1391 N N . LEU B 1 82 ? 3.326 -17.219 20.828 1 45.53 82 LEU B N 1
ATOM 1392 C CA . LEU B 1 82 ? 2.385 -17.688 21.844 1 45.53 82 LEU B CA 1
ATOM 1393 C C . LEU B 1 82 ? 1.417 -18.703 21.266 1 45.53 82 LEU B C 1
ATOM 1395 O O . LEU B 1 82 ? 1.121 -19.719 21.906 1 45.53 82 LEU B O 1
ATOM 1399 N N . TYR B 1 83 ? 0.917 -18.344 20.188 1 43.38 83 TYR B N 1
ATOM 1400 C CA . TYR B 1 83 ? 0.061 -19.281 19.453 1 43.38 83 TYR B CA 1
ATOM 1401 C C . TYR B 1 83 ? 0.769 -20.609 19.234 1 43.38 83 TYR B C 1
ATOM 1403 O O . TYR B 1 83 ? 0.205 -21.672 19.516 1 43.38 83 TYR B O 1
ATOM 1411 N N . ASP B 1 84 ? 1.865 -20.406 18.719 1 47.5 84 ASP B N 1
ATOM 1412 C CA . ASP B 1 84 ? 2.646 -21.609 18.484 1 47.5 84 ASP B CA 1
ATOM 1413 C C . ASP B 1 84 ? 2.914 -22.359 19.781 1 47.5 84 ASP B C 1
ATOM 1415 O O . ASP B 1 84 ? 2.887 -23.594 19.828 1 47.5 84 ASP B O 1
ATOM 1419 N N . THR B 1 85 ? 3.234 -21.578 20.766 1 46.19 85 THR B N 1
ATOM 1420 C CA . THR B 1 85 ? 3.482 -22.156 22.078 1 46.19 85 THR B CA 1
ATOM 1421 C C . THR B 1 85 ? 2.213 -22.797 22.625 1 46.19 85 THR B C 1
ATOM 1423 O O . THR B 1 85 ? 2.268 -23.844 23.266 1 46.19 85 THR B O 1
ATOM 1426 N N . VAL B 1 86 ? 1.208 -22.062 22.266 1 43.88 86 VAL B N 1
ATOM 1427 C CA . VAL B 1 86 ? -0.066 -22.5 22.828 1 43.88 86 VAL B CA 1
ATOM 1428 C C . VAL B 1 86 ? -0.655 -23.625 21.969 1 43.88 86 VAL B C 1
ATOM 1430 O O . VAL B 1 86 ? -1.239 -24.578 22.484 1 43.88 86 VAL B O 1
ATOM 1433 N N . PHE B 1 87 ? -0.507 -23.328 20.75 1 44 87 PHE B N 1
ATOM 1434 C CA . PHE B 1 87 ? -1.208 -24.25 19.875 1 44 87 PHE B CA 1
ATOM 1435 C C . PHE B 1 87 ? -0.253 -25.312 19.328 1 44 87 PHE B C 1
ATOM 1437 O O . PHE B 1 87 ? -0.688 -26.328 18.797 1 44 87 PHE B O 1
ATOM 1444 N N . SER B 1 88 ? 1.005 -24.891 19.109 1 46.38 88 SER B N 1
ATOM 1445 C CA . SER B 1 88 ? 1.934 -25.938 18.703 1 46.38 88 SER B CA 1
ATOM 1446 C C . SER B 1 88 ? 2.346 -26.797 19.891 1 46.38 88 SER B C 1
ATOM 1448 O O . SER B 1 88 ? 3.193 -27.688 19.766 1 46.38 88 SER B O 1
ATOM 1450 N N . LYS B 1 89 ? 1.41 -26.734 20.812 1 42.19 89 LYS B N 1
ATOM 1451 C CA . LYS B 1 89 ? 1.633 -27.844 21.734 1 42.19 89 LYS B CA 1
ATOM 1452 C C . LYS B 1 89 ? 1.22 -29.172 21.094 1 42.19 89 LYS B C 1
ATOM 1454 O O . LYS B 1 89 ? 0.261 -29.219 20.328 1 42.19 89 LYS B O 1
#

Foldseek 3Di:
DPPPPDDDDDCVVCVVVVVVVVVVVVVVVVVVVVVVVVVVVVQVCCCVPVVQHNVNVVVVCVVVCVVVVVVVVVVVVVVVVVCCVVVVD/DPPPPDDDDDCVVCVVVVVVVVVVVVVVVVVVVVVVVVVVVVQVCCCVPVVQHNVNVVVVCVVVCCVVVCVVVVVVVVVVVVCCVVVVD

Organism: Enterobacteria phage T4 (NCBI:txid10665)

Radius of gyration: 22.02 Å; Cα contacts (8 Å, |Δi|>4)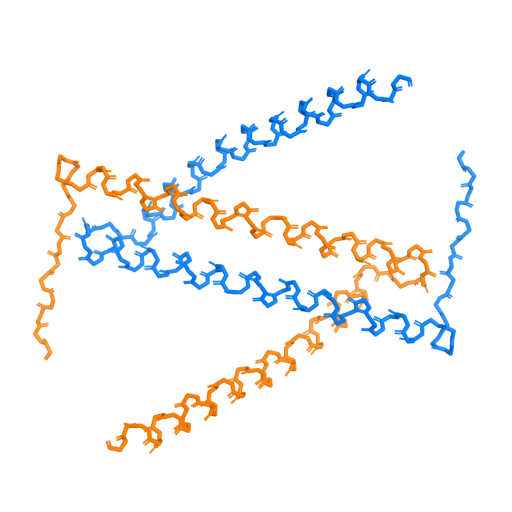: 150; chains: 2; bounding box: 34×69×46 Å

Secondary structure (DSSP, 8-state):
------PPP-HHHHHHHHHHHHHHHHHHHHHHHHHHHHHHHHHHHIIIII---HHHHHHHHHHHHHHHHHHHHHHHHHHHHHHHHHH--/------PPP-HHHHHHHHHHHHHHHHHHHHHHHHHHHHHHHHHHHIIIII---HHHHHHHHHHHHHHHHHHHHHHHHHHHHHHHHHH--

InterPro domains:
  IPR020313 Double-stranded DNA-binding protein [PF11126] (22-88)